Protein AF-A0A9W4VSD0-F1 (afdb_monomer_lite)

Foldseek 3Di:
DDDVVVVVVVVVVVVVVVVQQVDADPPPRHGRQDFDDFDFFQQAPPPRGGARHTQWTWTADPPPRDIDIGGDPDNHDYLCRGPVNND

pLDDT: mean 95.38, std 5.8, range [52.66, 98.31]

InterPro domains:
  IPR046612 Domain of unknown function DUF6671 [PF20376] (1-87)

Radius of gyration: 17.99 Å; chains: 1; bounding box: 50×26×44 Å

Secondary structure (DSSP, 8-state):
---HHHHHHHHHHHHHHHHHHH-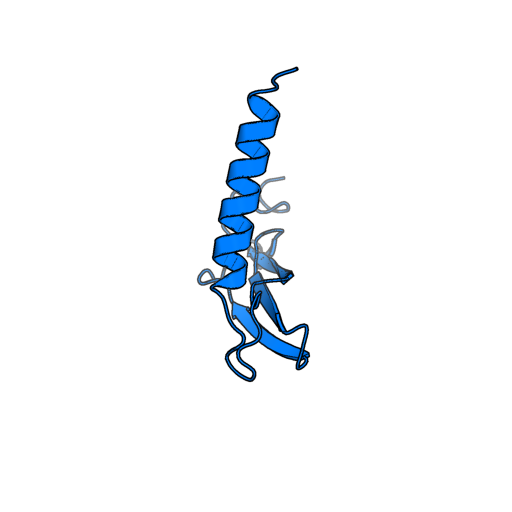B-TTT--B---EEEEEE-PBBTTT-PBPSSEEEEEEE-TTT--EEEEE-S-SSB-GGG-TTT--

Structure (mmCIF, N/CA/C/O backbone):
data_AF-A0A9W4VSD0-F1
#
_entry.id   AF-A0A9W4VSD0-F1
#
loop_
_atom_site.group_PDB
_atom_site.id
_atom_site.type_symbol
_atom_site.label_atom_id
_atom_site.label_alt_id
_atom_site.label_comp_id
_atom_site.label_asym_id
_atom_site.label_entity_id
_atom_site.label_seq_id
_atom_site.pdbx_PDB_ins_code
_atom_site.Cartn_x
_atom_site.Cartn_y
_atom_site.Cartn_z
_atom_site.occupancy
_atom_site.B_iso_or_equiv
_atom_site.auth_seq_id
_atom_site.auth_comp_id
_atom_site.auth_asym_id
_atom_site.auth_atom_id
_atom_site.pdbx_PDB_model_num
ATOM 1 N N . MET A 1 1 ? -34.457 15.795 -5.985 1.00 52.66 1 MET A N 1
ATOM 2 C CA . MET A 1 1 ? -32.994 15.868 -6.204 1.00 52.66 1 MET A CA 1
ATOM 3 C C . MET A 1 1 ? -32.387 14.500 -5.897 1.00 52.66 1 MET A C 1
ATOM 5 O O . MET A 1 1 ? -32.141 14.193 -4.742 1.00 52.66 1 MET A O 1
ATOM 9 N N . TYR A 1 2 ? -32.210 13.651 -6.911 1.00 73.69 2 TYR A N 1
ATOM 10 C CA . TYR A 1 2 ? -31.634 12.304 -6.789 1.00 73.69 2 TYR A CA 1
ATOM 11 C C . TYR A 1 2 ? -30.483 12.229 -7.792 1.00 73.69 2 TYR A C 1
ATOM 13 O O . TYR A 1 2 ? -30.674 12.570 -8.955 1.00 73.69 2 TYR A O 1
ATOM 21 N N . SER A 1 3 ? -29.278 11.877 -7.347 1.00 85.19 3 SER A N 1
ATOM 22 C CA . SER A 1 3 ? -28.124 11.740 -8.244 1.00 85.19 3 SER A CA 1
ATOM 23 C C . SER A 1 3 ? -27.572 10.325 -8.091 1.00 85.19 3 SER A C 1
ATOM 25 O O . SER A 1 3 ? -26.833 10.071 -7.135 1.00 85.19 3 SER A O 1
ATOM 2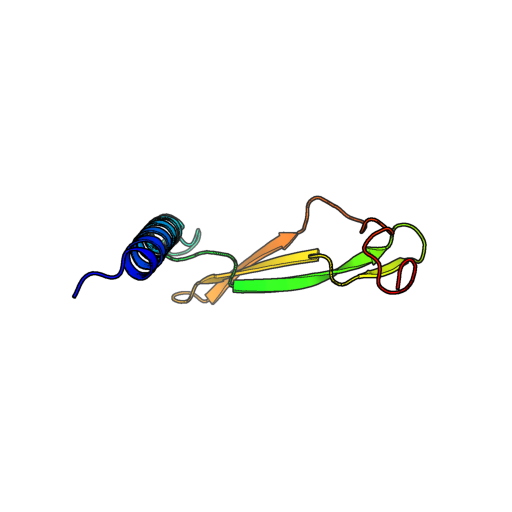7 N N . PRO A 1 4 ? -27.945 9.405 -8.998 1.00 86.69 4 PRO A N 1
ATOM 28 C CA . PRO A 1 4 ? -27.552 7.998 -8.922 1.00 86.69 4 PRO A CA 1
ATOM 29 C C . PRO A 1 4 ? -26.034 7.802 -8.842 1.00 86.69 4 PRO A C 1
ATOM 31 O O . PRO A 1 4 ? -25.544 6.994 -8.060 1.00 86.69 4 PRO A O 1
ATOM 34 N N . GLN A 1 5 ? -25.265 8.613 -9.575 1.00 90.44 5 GLN A N 1
ATOM 35 C CA . GLN A 1 5 ? -23.801 8.550 -9.557 1.00 90.44 5 GLN A CA 1
ATOM 36 C C . GLN A 1 5 ? -23.217 8.885 -8.177 1.00 90.44 5 GLN A C 1
ATOM 38 O O . GLN A 1 5 ? -22.301 8.205 -7.719 1.00 90.44 5 GLN A O 1
ATOM 43 N N . ARG A 1 6 ? -23.774 9.880 -7.468 1.00 91.62 6 ARG A N 1
ATOM 44 C CA . ARG A 1 6 ? -23.324 10.205 -6.102 1.00 91.62 6 ARG A CA 1
ATOM 45 C C . ARG A 1 6 ? -23.589 9.060 -5.130 1.00 91.62 6 ARG A C 1
ATOM 47 O O . ARG A 1 6 ? -22.742 8.788 -4.290 1.00 91.62 6 ARG A O 1
ATOM 54 N N . GLN A 1 7 ? -24.722 8.371 -5.254 1.00 92.62 7 GLN A N 1
ATOM 55 C CA . GLN A 1 7 ? -25.039 7.231 -4.388 1.00 92.62 7 GLN A CA 1
ATOM 56 C C . GLN A 1 7 ? -24.064 6.066 -4.582 1.00 92.62 7 GLN A C 1
ATOM 58 O O . GLN A 1 7 ? -23.626 5.482 -3.595 1.00 92.62 7 GLN A O 1
ATOM 63 N N . VAL A 1 8 ? -23.650 5.785 -5.823 1.00 95.12 8 VAL A N 1
ATOM 64 C CA . VAL A 1 8 ? -22.617 4.772 -6.106 1.00 95.12 8 VAL A CA 1
ATOM 65 C C . VAL A 1 8 ? -21.291 5.127 -5.428 1.00 95.12 8 VAL A C 1
ATOM 67 O O . VAL A 1 8 ? -20.661 4.266 -4.818 1.00 95.12 8 VAL A O 1
ATOM 70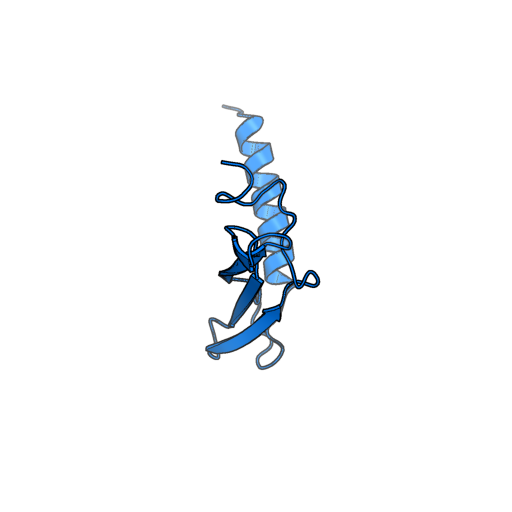 N N . ILE A 1 9 ? -20.871 6.395 -5.494 1.00 96.00 9 ILE A N 1
ATOM 71 C CA . ILE A 1 9 ? -19.640 6.850 -4.830 1.00 96.00 9 ILE A CA 1
ATOM 72 C C . ILE A 1 9 ? -19.755 6.739 -3.306 1.00 96.00 9 ILE A C 1
ATOM 74 O O . ILE A 1 9 ? -18.820 6.263 -2.667 1.00 96.00 9 ILE A O 1
ATOM 78 N N . ILE A 1 10 ? -20.900 7.114 -2.726 1.00 96.12 10 ILE A N 1
ATOM 79 C CA . ILE A 1 10 ? -21.146 6.988 -1.282 1.00 96.12 10 ILE A CA 1
ATOM 80 C C . ILE A 1 10 ? -21.094 5.518 -0.844 1.00 96.12 10 ILE A C 1
ATOM 82 O O . ILE A 1 10 ? -20.454 5.226 0.161 1.00 96.12 10 ILE A O 1
ATOM 86 N N . SER A 1 11 ? -21.694 4.594 -1.607 1.00 96.94 11 SER A N 1
ATOM 87 C CA . SER A 1 11 ? -21.626 3.151 -1.317 1.00 96.94 11 SER A CA 1
ATOM 88 C C . SER A 1 11 ? -20.181 2.665 -1.269 1.00 96.94 11 SER A C 1
ATOM 90 O O . SER A 1 11 ? -19.750 2.089 -0.275 1.00 96.94 11 SER A O 1
ATOM 92 N N . ARG A 1 12 ? -19.390 2.992 -2.298 1.00 97.56 12 ARG A N 1
ATOM 93 C CA . ARG A 1 12 ? -17.971 2.610 -2.366 1.00 97.56 12 ARG A CA 1
ATOM 94 C C . ARG A 1 12 ? -17.154 3.204 -1.221 1.00 97.56 12 ARG A C 1
ATOM 96 O O . ARG A 1 12 ? -16.280 2.534 -0.683 1.00 97.56 12 ARG A O 1
ATOM 103 N N . ALA A 1 13 ? -17.431 4.450 -0.840 1.00 97.38 13 ALA A N 1
ATOM 104 C CA . ALA A 1 13 ? -16.768 5.091 0.291 1.00 97.38 13 ALA A CA 1
ATOM 105 C C . ALA A 1 13 ? -17.132 4.417 1.625 1.00 97.38 13 ALA A C 1
ATOM 107 O O . ALA A 1 13 ? -16.256 4.223 2.465 1.00 97.38 13 ALA A O 1
ATOM 108 N N . ALA A 1 14 ? -18.395 4.024 1.812 1.00 97.75 14 ALA A N 1
ATOM 109 C CA . ALA A 1 14 ? -18.843 3.296 2.996 1.00 97.75 14 ALA A CA 1
ATOM 110 C C . ALA A 1 14 ? -18.212 1.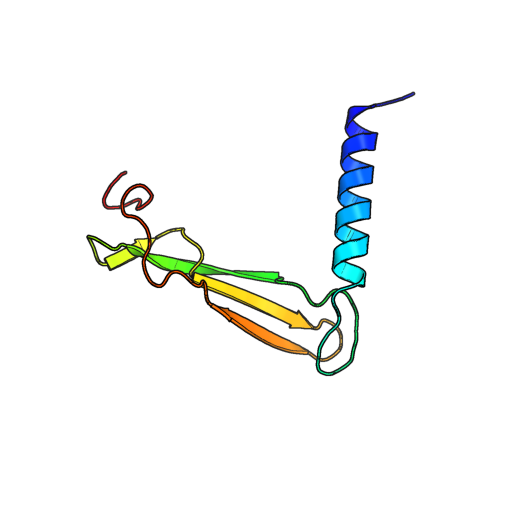895 3.081 1.00 97.75 14 ALA A C 1
ATOM 112 O O . ALA A 1 14 ? -17.734 1.503 4.144 1.00 97.75 14 ALA A O 1
ATOM 113 N N . GLU A 1 15 ? -18.145 1.172 1.960 1.00 97.88 15 GLU A N 1
ATOM 114 C CA . GLU A 1 15 ? -17.453 -0.120 1.859 1.00 97.88 15 GLU A CA 1
ATOM 115 C C . GLU A 1 15 ? -15.958 0.017 2.186 1.00 97.88 15 GLU A C 1
ATOM 117 O O . GLU A 1 15 ? -15.412 -0.767 2.965 1.00 97.88 15 GLU A O 1
ATOM 122 N N . ASP A 1 16 ? -15.287 1.036 1.640 1.00 97.06 16 ASP A N 1
ATOM 123 C CA . ASP A 1 16 ? -13.877 1.295 1.933 1.00 97.06 16 ASP A CA 1
ATOM 124 C C . ASP A 1 16 ? -13.650 1.637 3.410 1.00 97.06 16 ASP A C 1
ATOM 126 O O . ASP A 1 16 ? -12.737 1.095 4.037 1.00 97.06 16 ASP A O 1
ATOM 130 N N . LEU A 1 17 ? -14.514 2.473 3.994 1.00 97.12 17 LEU A N 1
ATOM 131 C CA . LEU A 1 17 ? -14.468 2.814 5.413 1.00 97.12 17 LEU A CA 1
ATOM 132 C C . LEU A 1 17 ? -14.642 1.571 6.293 1.00 97.12 17 LEU A C 1
ATOM 134 O O . LEU A 1 17 ? -13.851 1.368 7.213 1.00 97.12 17 LEU A O 1
ATOM 138 N N . ALA A 1 18 ? -15.624 0.716 5.996 1.00 97.69 18 ALA A N 1
ATOM 139 C CA . ALA A 1 18 ? -15.853 -0.521 6.739 1.00 97.69 18 ALA A CA 1
ATOM 140 C C . ALA A 1 18 ? -14.622 -1.443 6.699 1.00 97.69 18 ALA A C 1
ATOM 142 O O . ALA A 1 18 ? -14.175 -1.920 7.745 1.00 97.69 18 ALA A O 1
ATOM 143 N N . ARG A 1 19 ? -14.008 -1.625 5.518 1.00 97.38 19 ARG A N 1
ATOM 144 C CA . ARG A 1 19 ? -12.758 -2.396 5.385 1.00 97.38 19 ARG A CA 1
ATOM 145 C C . ARG A 1 19 ? -11.631 -1.802 6.226 1.00 97.38 19 ARG A C 1
ATOM 147 O O . ARG A 1 19 ? -10.966 -2.535 6.955 1.00 97.38 19 ARG A O 1
ATOM 154 N N . ARG A 1 20 ? -11.423 -0.484 6.172 1.00 96.88 20 ARG A N 1
ATOM 155 C CA . ARG A 1 20 ? -10.369 0.189 6.950 1.00 96.88 20 ARG A CA 1
ATOM 156 C C . ARG A 1 20 ? -10.580 0.046 8.452 1.00 96.88 20 ARG A C 1
ATOM 158 O O . ARG A 1 20 ? -9.624 -0.236 9.167 1.00 96.88 20 ARG A O 1
ATOM 165 N N . LEU A 1 21 ? -11.814 0.205 8.928 1.00 96.81 21 LEU A N 1
ATOM 166 C CA . LEU A 1 21 ? -12.143 0.049 10.345 1.00 96.81 21 LEU A CA 1
ATOM 167 C C . LEU A 1 21 ? -11.947 -1.390 10.838 1.00 96.81 21 LEU A C 1
ATOM 169 O O . LEU A 1 21 ? -11.585 -1.581 11.994 1.00 96.81 21 LEU A O 1
ATOM 173 N N . SER A 1 22 ? -12.113 -2.387 9.963 1.00 97.25 22 SER A N 1
ATOM 174 C CA . SER A 1 22 ? -11.825 -3.792 10.283 1.00 97.25 22 SER A CA 1
ATOM 175 C C . SER A 1 22 ? -10.329 -4.140 10.328 1.00 97.25 22 SER A C 1
ATOM 177 O O . SER A 1 22 ? -9.962 -5.168 10.890 1.00 97.25 22 SER A O 1
ATOM 179 N N . SER A 1 23 ? -9.456 -3.293 9.770 1.00 97.31 23 SER A N 1
ATOM 180 C CA . SER A 1 23 ? -8.003 -3.495 9.786 1.00 97.31 23 SER A CA 1
ATOM 181 C C . SER A 1 23 ? -7.380 -2.787 10.986 1.00 97.31 23 SER A C 1
ATOM 183 O O . SER A 1 23 ? -7.335 -1.554 11.035 1.00 97.31 23 SER A O 1
ATOM 185 N N . THR A 1 24 ? -6.898 -3.552 11.963 1.00 98.12 24 THR A N 1
ATOM 186 C CA . THR A 1 24 ? -6.399 -3.027 13.240 1.00 98.12 24 THR A CA 1
ATOM 187 C C . THR A 1 24 ? -4.882 -3.119 13.363 1.00 98.12 24 THR A C 1
ATOM 189 O O . THR A 1 24 ? -4.219 -3.974 12.776 1.00 98.12 24 THR A O 1
ATOM 192 N N . CYS A 1 25 ? -4.308 -2.193 14.130 1.00 98.19 25 CYS A N 1
ATOM 193 C CA . CYS A 1 25 ? -2.883 -2.182 14.425 1.00 98.19 25 CYS A CA 1
ATOM 194 C C . CYS A 1 25 ? -2.504 -3.422 15.252 1.00 98.19 25 CYS A C 1
ATOM 196 O O . CYS A 1 25 ? -3.101 -3.635 16.307 1.00 98.19 25 CYS A O 1
ATOM 198 N N . PRO A 1 26 ? -1.470 -4.192 14.873 1.00 97.56 26 PRO A N 1
ATOM 199 C CA . PRO A 1 26 ? -1.081 -5.388 15.623 1.00 97.56 26 PRO A CA 1
ATOM 200 C C . PRO A 1 26 ? -0.475 -5.076 17.002 1.00 97.56 26 PRO A C 1
ATOM 202 O O . PRO A 1 26 ? -0.350 -5.975 17.824 1.00 97.56 26 PRO A O 1
ATOM 205 N N . GLN A 1 27 ? -0.088 -3.821 17.264 1.00 98.12 27 GLN A N 1
ATOM 206 C CA . GLN A 1 27 ? 0.496 -3.395 18.543 1.00 98.12 27 GLN A CA 1
ATOM 207 C C . GLN A 1 27 ? -0.540 -2.831 19.522 1.00 98.12 27 GLN A C 1
ATOM 209 O O . GLN A 1 27 ? -0.538 -3.196 20.691 1.00 98.12 27 GLN A O 1
ATOM 214 N N . CYS A 1 28 ? -1.423 -1.935 19.067 1.00 97.94 28 CYS A N 1
ATOM 215 C CA . CYS A 1 28 ? -2.375 -1.236 19.944 1.00 97.94 28 CYS A CA 1
ATOM 216 C C . CYS A 1 28 ? -3.848 -1.457 19.584 1.00 97.94 28 CYS A C 1
ATOM 218 O O . CYS A 1 28 ? -4.718 -0.860 20.207 1.00 97.94 28 CYS A O 1
ATOM 220 N N . GLN A 1 29 ? -4.135 -2.271 18.563 1.00 97.75 29 GLN A N 1
ATOM 221 C CA . GLN A 1 29 ? -5.483 -2.594 18.077 1.00 97.75 29 GLN A CA 1
ATOM 222 C C . GLN A 1 29 ? -6.294 -1.402 17.540 1.00 97.75 29 GLN A C 1
ATOM 224 O O . GLN A 1 29 ? -7.445 -1.575 17.147 1.00 97.75 29 GLN A O 1
ATOM 229 N N . ASN A 1 30 ? -5.699 -0.207 17.434 1.00 97.75 30 ASN A N 1
ATOM 230 C CA . ASN A 1 30 ? -6.358 0.944 16.823 1.00 97.75 30 ASN A CA 1
ATOM 231 C C . ASN A 1 30 ? -6.758 0.625 15.366 1.00 97.75 30 ASN A C 1
ATOM 233 O O . ASN A 1 30 ? -5.915 0.109 14.621 1.00 97.75 30 ASN A O 1
ATOM 237 N N . PRO A 1 31 ? -7.998 0.931 14.941 1.00 97.69 31 PRO A N 1
ATOM 238 C CA . PRO A 1 31 ? -8.472 0.665 13.583 1.00 97.69 31 PRO A CA 1
ATOM 239 C C . PRO A 1 31 ? -7.755 1.532 12.538 1.00 97.69 31 PRO A C 1
ATOM 241 O O . PRO A 1 31 ? -6.951 2.407 12.875 1.00 97.69 31 PRO A O 1
ATOM 244 N N . ASN A 1 32 ? -8.074 1.310 11.257 1.00 97.12 32 ASN A N 1
ATOM 245 C CA . ASN A 1 32 ? -7.489 2.022 10.117 1.00 97.12 32 ASN A CA 1
ATOM 246 C C . ASN A 1 32 ? -5.973 1.782 9.958 1.00 97.12 32 ASN A C 1
ATOM 248 O O . ASN A 1 32 ? -5.228 2.648 9.491 1.00 97.12 32 ASN A O 1
ATOM 252 N N . PHE A 1 33 ? -5.499 0.586 10.320 1.00 98.12 33 PHE A N 1
ATOM 253 C CA . PHE A 1 33 ? -4.128 0.159 10.050 1.00 98.12 33 PHE A CA 1
ATOM 254 C C . PHE A 1 33 ? -4.028 -0.425 8.638 1.00 98.12 33 PHE A C 1
ATOM 256 O O . PHE A 1 33 ? -4.118 -1.631 8.427 1.00 98.12 33 PHE A O 1
ATOM 263 N N . VAL A 1 34 ? -3.898 0.461 7.654 1.00 97.56 34 VAL A N 1
ATOM 264 C CA . VAL A 1 34 ? -3.794 0.136 6.223 1.00 97.56 34 VAL A CA 1
ATOM 265 C C . VAL A 1 34 ? -2.580 0.828 5.601 1.00 97.56 34 VAL A C 1
ATOM 267 O O . VAL A 1 34 ? -1.995 1.727 6.211 1.00 97.56 34 VAL A O 1
ATOM 270 N N . ALA A 1 35 ? -2.214 0.435 4.378 1.00 96.94 35 ALA A N 1
ATOM 271 C CA . ALA A 1 35 ? -1.132 1.067 3.631 1.00 96.94 35 ALA A CA 1
ATOM 272 C C . ALA A 1 35 ? -1.421 2.561 3.404 1.00 96.94 35 ALA A C 1
ATOM 274 O O . ALA A 1 35 ? -2.450 2.929 2.836 1.00 96.94 35 ALA A O 1
ATOM 275 N N . LYS A 1 36 ? -0.497 3.421 3.840 1.00 95.50 36 LYS A N 1
ATOM 276 C CA . LYS A 1 36 ? -0.588 4.889 3.722 1.00 95.50 36 LYS A CA 1
ATOM 277 C C . LYS A 1 36 ? 0.434 5.471 2.764 1.00 95.50 36 LYS A C 1
ATOM 279 O O . LYS A 1 36 ? 0.222 6.548 2.218 1.00 95.50 36 LYS A O 1
ATOM 284 N N . GLN A 1 37 ? 1.544 4.769 2.575 1.00 96.31 37 GLN A N 1
ATOM 285 C CA . GLN A 1 37 ? 2.617 5.180 1.683 1.00 96.31 37 GLN A CA 1
ATOM 286 C C . GLN A 1 37 ? 2.936 4.048 0.718 1.00 96.31 37 GLN A C 1
ATOM 288 O O . GLN A 1 37 ? 2.878 2.871 1.079 1.00 96.31 37 GLN A O 1
ATOM 293 N N . VAL A 1 38 ? 3.287 4.422 -0.507 1.00 97.00 38 VAL A N 1
ATOM 294 C CA . VAL A 1 38 ? 3.708 3.501 -1.558 1.00 97.00 38 VAL A CA 1
ATOM 295 C C . VAL A 1 38 ? 5.109 3.904 -1.985 1.00 97.00 38 VAL A C 1
ATOM 297 O O . VAL A 1 38 ? 5.323 5.025 -2.439 1.00 97.00 38 VAL A O 1
ATOM 300 N N . THR A 1 39 ? 6.050 2.978 -1.871 1.00 97.31 39 THR A N 1
ATOM 301 C CA . THR A 1 39 ? 7.397 3.131 -2.416 1.00 97.31 39 THR A CA 1
ATOM 302 C C . THR A 1 39 ? 7.416 2.491 -3.795 1.00 97.31 39 THR A C 1
ATOM 304 O O . THR A 1 39 ? 7.127 1.301 -3.934 1.00 97.31 39 THR A O 1
ATOM 307 N N . LYS A 1 40 ? 7.740 3.273 -4.823 1.00 96.69 40 LYS A N 1
ATOM 308 C CA . LYS A 1 40 ? 7.939 2.800 -6.203 1.00 96.69 40 LYS A CA 1
ATOM 309 C C . LYS A 1 40 ? 9.404 2.422 -6.449 1.00 96.69 40 LYS A C 1
ATOM 311 O O . LYS A 1 40 ? 10.226 2.492 -5.535 1.00 96.69 40 LYS A O 1
ATOM 316 N N . GLY A 1 41 ? 9.740 2.017 -7.671 1.00 96.12 41 GLY A N 1
ATOM 317 C CA . GLY A 1 41 ? 11.118 1.723 -8.062 1.00 96.12 41 GLY A CA 1
ATOM 318 C C . GLY A 1 41 ? 11.438 0.237 -8.083 1.00 96.12 41 GLY A C 1
ATOM 319 O O . GLY A 1 41 ? 12.553 -0.155 -7.735 1.00 96.12 41 GLY A O 1
ATOM 320 N N . LEU A 1 42 ? 10.472 -0.608 -8.448 1.00 96.81 42 LEU A N 1
ATOM 321 C CA . LEU A 1 42 ? 10.777 -2.002 -8.751 1.00 96.81 42 LEU A CA 1
ATOM 322 C C . LEU A 1 42 ? 11.710 -2.042 -9.985 1.00 96.81 42 LEU A C 1
ATOM 324 O O . LEU A 1 42 ? 11.399 -1.369 -10.975 1.00 96.81 42 LEU A O 1
ATOM 328 N N . PRO A 1 43 ? 12.864 -2.735 -9.932 1.00 97.44 43 PRO A N 1
ATOM 329 C CA . PRO A 1 43 ? 13.850 -2.696 -11.013 1.00 97.44 43 PRO A CA 1
ATOM 330 C C . PRO A 1 43 ? 13.313 -3.388 -12.266 1.00 97.44 43 PRO A C 1
ATOM 332 O O . PRO A 1 43 ? 12.765 -4.482 -12.165 1.00 97.44 43 PRO A O 1
ATOM 335 N N . CYS A 1 44 ? 13.463 -2.762 -13.434 1.00 97.62 44 CYS A N 1
ATOM 336 C CA . CYS A 1 44 ? 13.093 -3.355 -14.721 1.00 97.62 44 CYS A CA 1
ATOM 337 C C . CYS A 1 44 ? 13.869 -4.653 -14.972 1.00 97.62 44 CYS A C 1
ATOM 339 O O . CYS A 1 44 ? 15.085 -4.679 -14.806 1.00 97.62 44 CYS A O 1
ATOM 341 N N . GLU A 1 45 ? 13.189 -5.702 -15.426 1.00 97.75 45 GLU A N 1
ATOM 342 C CA . GLU A 1 45 ? 13.814 -6.997 -15.722 1.00 97.75 45 GLU A CA 1
ATOM 343 C C . GLU A 1 45 ? 14.839 -6.960 -16.871 1.00 97.75 45 GLU A C 1
ATOM 345 O O . GLU A 1 45 ? 15.697 -7.836 -16.936 1.00 97.75 45 GLU A O 1
ATOM 350 N N . LEU A 1 46 ? 14.777 -5.955 -17.757 1.00 97.62 46 LEU A N 1
ATOM 351 C CA . LEU A 1 46 ? 15.706 -5.811 -18.886 1.00 97.62 46 LEU A CA 1
ATOM 352 C C . LEU A 1 46 ? 16.850 -4.833 -18.605 1.00 97.62 46 LEU A C 1
ATOM 354 O O . LEU A 1 46 ? 18.012 -5.167 -18.814 1.00 97.62 46 LEU A O 1
ATOM 358 N N . CYS A 1 47 ? 16.540 -3.612 -18.158 1.00 96.88 47 CYS A N 1
ATOM 359 C CA . CYS A 1 47 ? 17.544 -2.551 -18.006 1.00 96.88 47 CYS A CA 1
ATOM 360 C C . CYS A 1 47 ? 17.941 -2.257 -16.553 1.00 96.88 47 CYS A C 1
ATOM 362 O O . CYS A 1 47 ? 18.787 -1.396 -16.327 1.00 96.88 47 CYS A O 1
ATOM 364 N N . ASN A 1 48 ? 17.326 -2.922 -15.565 1.00 96.81 48 ASN A N 1
ATOM 365 C CA . ASN A 1 48 ? 17.511 -2.706 -14.121 1.00 96.81 48 ASN A CA 1
ATOM 366 C C . ASN A 1 48 ? 17.214 -1.289 -13.598 1.00 96.81 48 ASN A C 1
ATOM 368 O O . ASN A 1 48 ? 17.320 -1.049 -12.393 1.00 96.81 48 ASN A O 1
ATOM 372 N N . MET A 1 49 ? 16.788 -0.358 -14.454 1.00 96.81 49 MET A N 1
ATOM 373 C CA . MET A 1 49 ? 16.391 0.979 -14.024 1.00 96.81 49 MET A CA 1
ATOM 374 C C . MET A 1 49 ? 15.116 0.923 -13.168 1.00 96.81 49 MET A C 1
ATOM 376 O O . MET A 1 49 ? 14.240 0.084 -13.413 1.00 96.81 49 MET A O 1
ATOM 380 N N . PRO A 1 50 ? 14.981 1.807 -12.163 1.00 96.50 50 PRO A N 1
ATOM 381 C CA . PRO A 1 50 ? 13.792 1.863 -11.323 1.00 96.50 50 PRO A CA 1
ATOM 382 C C . PRO A 1 50 ? 12.562 2.271 -12.142 1.00 96.50 50 PRO A C 1
ATOM 384 O O . PRO A 1 50 ? 12.569 3.287 -12.835 1.00 96.50 50 PRO A O 1
ATOM 387 N N . THR A 1 51 ? 11.488 1.490 -12.039 1.00 96.25 51 THR A N 1
ATOM 388 C CA . THR A 1 51 ? 10.209 1.773 -12.710 1.00 96.25 51 THR A CA 1
ATOM 389 C C . THR A 1 51 ? 9.211 2.463 -11.782 1.00 96.25 51 THR A C 1
ATOM 391 O O . THR A 1 51 ? 9.363 2.467 -10.559 1.00 96.25 51 THR A O 1
ATOM 394 N N . GLU A 1 52 ? 8.118 2.968 -12.347 1.00 95.25 52 GLU A N 1
ATOM 395 C CA . GLU A 1 52 ? 6.977 3.479 -11.576 1.00 95.25 52 GLU A CA 1
ATOM 396 C C . GLU A 1 52 ? 6.171 2.382 -10.853 1.00 95.25 52 GLU A C 1
ATOM 398 O O . GLU A 1 52 ? 5.233 2.681 -10.106 1.00 95.25 52 GLU A O 1
ATOM 403 N N . GLN A 1 53 ? 6.522 1.104 -11.041 1.00 95.56 53 GLN A N 1
ATOM 404 C CA . GLN A 1 53 ? 5.835 0.003 -10.379 1.00 95.56 53 GLN A CA 1
ATOM 405 C C . GLN A 1 53 ? 6.143 -0.023 -8.876 1.00 95.56 53 GLN A C 1
ATOM 407 O O . GLN A 1 53 ? 7.257 0.257 -8.420 1.00 95.56 53 GLN A O 1
ATOM 412 N N . MET A 1 54 ? 5.120 -0.381 -8.098 1.00 96.25 54 MET A N 1
ATOM 413 C CA . MET A 1 54 ? 5.187 -0.491 -6.643 1.00 96.25 54 MET A CA 1
ATOM 414 C C . MET A 1 54 ? 6.261 -1.497 -6.222 1.00 96.25 54 MET A C 1
ATOM 416 O O . MET A 1 54 ? 6.215 -2.665 -6.603 1.00 96.25 54 MET A O 1
ATOM 420 N N . LYS A 1 55 ? 7.175 -1.051 -5.366 1.00 96.75 55 LYS A N 1
ATOM 421 C CA . LYS A 1 55 ? 8.192 -1.869 -4.708 1.00 96.75 55 LYS A CA 1
ATOM 422 C C . LYS A 1 55 ? 7.741 -2.327 -3.325 1.00 96.75 55 LYS A C 1
ATOM 424 O O . LYS A 1 55 ? 7.957 -3.479 -2.965 1.00 96.75 55 LYS A O 1
ATOM 429 N N . SER A 1 56 ? 7.106 -1.449 -2.557 1.00 97.62 56 SER A N 1
ATOM 430 C CA . SER A 1 56 ? 6.558 -1.778 -1.240 1.00 97.62 56 SER A CA 1
ATOM 431 C C . SER A 1 56 ? 5.472 -0.794 -0.819 1.00 97.62 56 SER A C 1
ATOM 433 O O . SER A 1 56 ? 5.323 0.283 -1.402 1.00 97.62 56 SER A O 1
ATOM 435 N N . THR A 1 57 ? 4.727 -1.158 0.216 1.00 98.06 57 THR A N 1
ATOM 436 C CA . THR A 1 57 ? 3.785 -0.279 0.906 1.00 98.06 57 THR A CA 1
ATOM 437 C C . THR A 1 57 ? 4.122 -0.190 2.382 1.00 98.06 57 THR A C 1
ATOM 439 O O . THR A 1 57 ? 4.520 -1.185 2.984 1.00 98.06 57 THR A O 1
ATOM 442 N N . THR A 1 58 ? 3.908 0.981 2.974 1.00 98.31 58 THR A N 1
ATOM 443 C CA . THR A 1 58 ? 4.097 1.201 4.410 1.00 98.31 58 THR A CA 1
ATOM 444 C C . THR A 1 58 ? 2.765 1.547 5.062 1.00 98.31 58 THR A C 1
ATOM 446 O O . THR A 1 58 ? 2.098 2.514 4.676 1.00 98.31 58 THR A O 1
ATOM 449 N N . SER A 1 59 ? 2.399 0.771 6.076 1.00 98.25 59 SER A N 1
ATOM 450 C CA . SER A 1 59 ? 1.307 1.057 7.005 1.00 98.25 59 SER A CA 1
ATOM 451 C C . SER A 1 59 ? 1.887 1.698 8.259 1.00 98.25 59 SER A C 1
ATOM 453 O O . SER A 1 59 ? 2.883 1.210 8.787 1.00 98.25 59 SER A O 1
ATOM 455 N N . VAL A 1 60 ? 1.278 2.780 8.743 1.00 97.94 60 VAL A N 1
ATOM 456 C CA . VAL A 1 60 ? 1.688 3.457 9.986 1.00 97.94 60 VAL A CA 1
ATOM 457 C C . VAL A 1 60 ? 0.459 3.670 10.854 1.00 97.94 60 VAL A C 1
ATOM 459 O O . VAL A 1 60 ? -0.564 4.153 10.368 1.00 97.94 60 VAL A O 1
ATOM 462 N N . CYS A 1 61 ? 0.530 3.303 12.128 1.00 98.00 61 CYS A N 1
ATOM 463 C CA . CYS A 1 61 ? -0.558 3.515 13.074 1.00 98.00 61 CYS A CA 1
ATOM 464 C C . CYS A 1 61 ? -0.611 4.984 13.516 1.00 98.00 61 CYS A C 1
ATOM 466 O O . CYS A 1 61 ? 0.389 5.507 13.999 1.00 98.00 61 CYS A O 1
ATOM 468 N N . ASP A 1 62 ? -1.782 5.622 13.419 1.00 95.25 62 ASP A N 1
ATOM 469 C CA . ASP A 1 62 ? -1.967 7.021 13.852 1.00 95.25 62 ASP A CA 1
ATOM 470 C C . ASP A 1 62 ? -1.934 7.188 15.377 1.00 95.25 62 ASP A C 1
ATOM 472 O O . ASP A 1 62 ? -1.714 8.287 15.871 1.00 95.25 62 ASP A O 1
ATOM 476 N N . SER A 1 63 ? -2.171 6.108 16.126 1.00 97.56 63 SER A N 1
ATOM 477 C CA . SER A 1 63 ? -2.245 6.146 17.588 1.00 97.56 63 SER A CA 1
ATOM 478 C C . SER A 1 63 ? -0.889 5.892 18.249 1.00 97.56 63 SER A C 1
ATOM 480 O O . SER A 1 63 ? -0.471 6.675 19.095 1.00 97.56 63 SER A O 1
ATOM 482 N N . CYS A 1 64 ? -0.186 4.816 17.872 1.00 97.75 64 CYS A N 1
ATOM 483 C CA . CYS A 1 64 ? 1.070 4.423 18.525 1.00 97.75 64 CYS A CA 1
ATOM 484 C C . CYS A 1 64 ? 2.326 4.605 17.661 1.00 97.75 64 CYS A C 1
ATOM 486 O O . CYS A 1 64 ? 3.427 4.335 18.129 1.00 97.75 64 CYS A O 1
ATOM 488 N N . GLY A 1 65 ? 2.186 5.002 16.392 1.00 97.62 65 GLY A N 1
ATOM 489 C CA . GLY A 1 65 ? 3.317 5.188 15.478 1.00 97.62 65 GLY A CA 1
ATOM 490 C C . GLY A 1 65 ? 3.956 3.899 14.945 1.00 97.62 65 GLY A C 1
ATOM 491 O O . GLY A 1 65 ? 4.892 3.984 14.153 1.00 97.62 65 GLY A O 1
ATOM 492 N N . PHE A 1 66 ? 3.462 2.711 15.322 1.00 98.19 66 PHE A N 1
ATOM 493 C CA . PHE A 1 66 ? 3.957 1.442 14.778 1.00 98.19 66 PHE A CA 1
ATOM 494 C C . PHE A 1 66 ? 3.894 1.440 13.248 1.00 98.19 66 PHE A C 1
ATOM 496 O O . PHE A 1 66 ? 2.852 1.769 12.672 1.00 98.19 66 PHE A O 1
ATOM 503 N N . SER A 1 67 ? 4.989 1.039 12.603 1.00 97.75 67 SER A N 1
ATOM 504 C CA . SER A 1 67 ? 5.096 0.951 11.152 1.00 97.75 67 SER A CA 1
ATOM 505 C C . SER A 1 67 ? 5.342 -0.483 10.692 1.00 97.75 67 SER A C 1
ATOM 507 O O . SER A 1 67 ? 6.060 -1.257 11.324 1.00 97.75 67 SER A O 1
ATOM 509 N N . HIS A 1 68 ? 4.728 -0.843 9.569 1.00 97.94 68 HIS A N 1
ATOM 510 C CA . HIS A 1 68 ? 4.916 -2.132 8.918 1.00 97.94 68 HIS A CA 1
ATOM 511 C C . HIS A 1 68 ? 5.119 -1.928 7.420 1.00 97.94 68 HIS A C 1
ATOM 513 O O . HIS A 1 68 ? 4.332 -1.228 6.780 1.00 97.94 68 HIS A O 1
ATOM 519 N N . ILE A 1 69 ? 6.174 -2.533 6.876 1.00 98.06 69 ILE A N 1
ATOM 520 C CA . ILE A 1 69 ? 6.508 -2.472 5.453 1.00 98.06 69 ILE A CA 1
ATOM 521 C C . ILE A 1 69 ? 6.191 -3.826 4.830 1.00 98.06 69 ILE A C 1
ATOM 523 O O . ILE A 1 69 ? 6.781 -4.839 5.203 1.00 98.06 69 ILE A O 1
ATOM 527 N N . GLU A 1 70 ? 5.316 -3.821 3.833 1.00 96.94 70 GLU A N 1
ATOM 528 C CA . GLU A 1 70 ? 5.022 -4.985 3.008 1.00 96.94 70 GLU A CA 1
ATOM 529 C C . GLU A 1 70 ? 5.685 -4.802 1.639 1.00 96.94 70 GLU A C 1
ATOM 531 O O . GLU A 1 70 ? 5.430 -3.830 0.926 1.00 96.94 70 GLU A O 1
ATOM 536 N N . THR A 1 71 ? 6.595 -5.709 1.282 1.00 96.50 71 THR A N 1
ATOM 537 C CA . THR A 1 71 ? 7.291 -5.663 -0.014 1.00 96.50 71 THR A CA 1
ATOM 538 C C . THR A 1 71 ? 6.441 -6.336 -1.083 1.00 96.50 71 THR A C 1
ATOM 540 O O . THR A 1 71 ? 5.790 -7.346 -0.820 1.00 96.50 71 THR A O 1
ATOM 543 N N . ASN A 1 72 ? 6.468 -5.804 -2.306 1.00 93.81 72 ASN A N 1
ATOM 544 C CA . ASN A 1 72 ? 5.807 -6.439 -3.437 1.00 93.81 72 ASN A CA 1
ATOM 545 C C . ASN A 1 72 ? 6.343 -7.870 -3.619 1.00 93.81 72 ASN A C 1
ATOM 547 O O .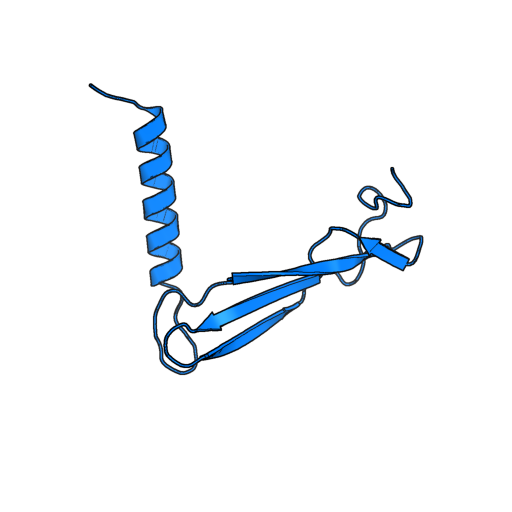 ASN A 1 72 ? 7.545 -8.121 -3.526 1.00 93.81 72 ASN A O 1
ATOM 551 N N . LYS A 1 73 ? 5.445 -8.820 -3.899 1.00 95.06 73 LYS A N 1
ATOM 552 C CA . LYS A 1 73 ? 5.814 -10.210 -4.202 1.00 95.06 73 LYS A CA 1
ATOM 553 C C . LYS A 1 73 ? 6.720 -10.294 -5.431 1.00 95.06 73 LYS A C 1
ATOM 555 O O . LYS A 1 73 ? 7.599 -11.153 -5.492 1.00 95.06 73 LYS A O 1
ATOM 560 N N . LYS A 1 74 ? 6.512 -9.405 -6.409 1.00 93.19 74 LYS A N 1
ATOM 561 C CA . LYS A 1 74 ? 7.404 -9.261 -7.561 1.00 93.19 74 LYS A CA 1
ATOM 562 C C . LYS A 1 74 ? 8.683 -8.554 -7.125 1.00 93.19 74 LYS A C 1
ATOM 564 O O . LYS A 1 74 ? 8.622 -7.532 -6.453 1.00 93.19 74 LYS A O 1
ATOM 569 N N . ARG A 1 75 ? 9.831 -9.090 -7.544 1.00 93.88 75 ARG A N 1
ATOM 570 C CA . ARG A 1 75 ? 11.158 -8.493 -7.301 1.00 93.88 75 ARG A CA 1
ATOM 571 C C . ARG A 1 75 ? 11.649 -7.629 -8.458 1.00 93.88 75 ARG A C 1
ATOM 573 O O . ARG A 1 75 ? 12.500 -6.775 -8.241 1.00 93.88 75 ARG A O 1
ATOM 580 N N . VAL A 1 76 ? 11.097 -7.852 -9.647 1.00 96.31 76 VAL A N 1
ATOM 581 C CA . VAL A 1 76 ? 11.400 -7.120 -10.877 1.00 96.31 76 VAL A CA 1
ATOM 582 C C . VAL A 1 76 ? 10.110 -6.668 -11.552 1.00 96.31 76 VAL A C 1
ATOM 584 O O . VAL A 1 76 ? 9.049 -7.279 -11.381 1.00 96.31 76 VAL A O 1
ATOM 587 N N . ALA A 1 77 ? 10.222 -5.559 -12.266 1.00 96.25 77 ALA A N 1
ATOM 588 C CA . ALA A 1 77 ? 9.196 -4.943 -13.078 1.00 96.25 77 ALA A CA 1
ATOM 589 C C . ALA A 1 77 ? 9.225 -5.510 -14.498 1.00 96.25 77 ALA A C 1
ATOM 591 O O . ALA A 1 77 ? 10.299 -5.713 -15.063 1.00 96.25 77 ALA A O 1
ATOM 592 N N . ASP A 1 78 ? 8.037 -5.716 -15.058 1.00 95.06 78 ASP A N 1
ATOM 593 C CA . ASP A 1 78 ? 7.866 -6.138 -16.449 1.00 95.06 78 ASP A CA 1
ATOM 594 C C . ASP A 1 78 ? 8.280 -4.979 -17.363 1.00 95.06 78 ASP A C 1
ATOM 596 O O . ASP A 1 78 ? 7.817 -3.841 -17.194 1.00 95.06 78 ASP A O 1
ATOM 600 N N . ALA A 1 79 ? 9.178 -5.257 -18.307 1.00 94.94 79 ALA A N 1
ATOM 601 C CA . ALA A 1 79 ? 9.761 -4.227 -19.157 1.00 94.94 79 ALA A CA 1
ATOM 602 C C . ALA A 1 79 ? 8.739 -3.531 -20.068 1.00 94.94 79 ALA A C 1
ATOM 604 O O . ALA A 1 79 ? 8.969 -2.386 -20.459 1.00 94.94 79 ALA A O 1
ATOM 605 N N . THR A 1 80 ? 7.584 -4.156 -20.322 1.00 95.25 80 THR A N 1
ATOM 606 C CA . THR A 1 80 ? 6.452 -3.566 -21.060 1.00 95.25 80 THR A CA 1
ATOM 607 C C . THR A 1 80 ? 5.951 -2.273 -20.407 1.00 95.25 80 THR A C 1
ATOM 609 O O . THR A 1 80 ? 5.411 -1.406 -21.087 1.00 95.25 80 THR A O 1
ATOM 612 N N . TYR A 1 81 ? 6.148 -2.109 -19.095 1.00 92.31 81 TYR A N 1
ATOM 613 C CA . TYR A 1 81 ? 5.730 -0.920 -18.341 1.00 92.31 81 TYR A CA 1
ATOM 614 C C . TYR A 1 81 ? 6.908 -0.033 -17.911 1.00 92.31 81 TYR A C 1
ATOM 616 O O . TYR A 1 81 ? 6.736 0.874 -17.096 1.00 92.31 81 TYR A O 1
ATOM 624 N N . CYS A 1 82 ? 8.121 -0.309 -18.393 1.00 96.00 82 CYS A N 1
ATOM 625 C CA . CYS A 1 82 ? 9.302 0.466 -18.040 1.00 96.00 82 CYS A CA 1
ATOM 626 C C . CYS A 1 82 ? 9.399 1.715 -18.916 1.00 96.00 82 CYS A C 1
ATOM 628 O O . CYS A 1 82 ? 9.621 1.595 -20.116 1.00 96.00 82 CYS A O 1
ATOM 630 N N . GLN A 1 83 ? 9.387 2.905 -18.308 1.00 95.75 83 GLN A N 1
ATOM 631 C CA . GLN A 1 83 ? 9.504 4.175 -19.039 1.00 95.75 83 GLN A CA 1
ATOM 632 C C . GLN A 1 83 ? 10.841 4.378 -19.788 1.00 95.75 83 GLN A C 1
ATOM 634 O O . GLN A 1 83 ? 10.996 5.352 -20.515 1.00 95.75 83 GLN A O 1
ATOM 639 N N . PHE A 1 84 ? 11.826 3.493 -19.584 1.00 94.44 84 PHE A N 1
ATOM 640 C CA . PHE A 1 84 ? 13.117 3.521 -20.281 1.00 94.44 84 PHE A CA 1
ATOM 641 C C . PHE A 1 84 ? 13.212 2.489 -21.412 1.00 94.44 84 PHE A C 1
ATOM 643 O O . PHE A 1 84 ? 13.899 2.737 -22.398 1.00 94.44 84 PHE A O 1
ATOM 650 N N . CYS A 1 85 ? 12.572 1.323 -21.265 1.00 95.38 85 CYS A N 1
ATOM 651 C CA . CYS A 1 85 ? 12.582 0.266 -22.285 1.00 95.38 85 CYS A CA 1
ATOM 652 C C . CYS A 1 85 ? 11.410 0.385 -23.258 1.00 95.38 85 CYS A C 1
ATOM 654 O O . CYS A 1 85 ? 11.559 0.039 -24.425 1.00 95.38 85 CYS A O 1
ATOM 656 N N . ASN A 1 86 ? 10.266 0.854 -22.764 1.00 93.31 86 ASN A N 1
ATOM 657 C CA . ASN A 1 86 ? 9.042 1.065 -23.520 1.00 93.31 86 ASN A CA 1
ATOM 658 C C . ASN A 1 86 ? 8.488 2.472 -23.214 1.00 93.31 86 ASN A C 1
ATOM 660 O O . ASN A 1 86 ? 7.532 2.590 -22.440 1.00 93.31 86 ASN A O 1
ATOM 664 N N . PRO A 1 87 ? 9.160 3.531 -23.709 1.00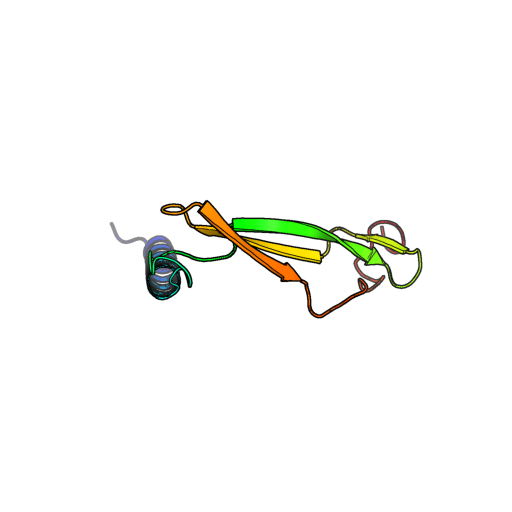 84.06 87 PRO A N 1
ATOM 665 C CA . PRO A 1 87 ? 8.692 4.909 -23.572 1.00 84.06 87 PRO A CA 1
ATOM 666 C C . PRO A 1 87 ? 7.369 5.167 -24.305 1.00 84.06 87 PRO A C 1
ATOM 668 O O . PRO A 1 87 ? 7.124 4.529 -25.354 1.00 84.06 87 PRO A O 1
#

Organism: Pseudoalteromonas haloplanktis (NCBI:txid228)

Sequence (87 aa):
MYSPQRQVIISRAAEDLARRLSSTCPQCQNPNFVAKQVTKGLPCELCNMPTEQMKSTTSVCDSCGFSHIETNKKRVADATYCQFCNP